Protein AF-A0A8T1T9F9-F1 (afdb_monomer_lite)

Sequence (107 aa):
LSNRHRKSMKPNQKPVDACNPLIPGYSGYVPQRFYRIGTTYGDDSMACMTSFHNATQRSRDTKNELRYIAATTPKLPSICSNEDVLQALYDYNYKHHPYVLGTVFKL

InterPro domains:
  IPR018902 Ciliary microtubule inner protein 2A-C-like domain [PF10629] (22-65)
  IPR043246 Sperm-associated microtubule inner protein 5 [PTHR47301] (20-102)

pLDDT: mean 84.68, std 15.68, range [40.38, 98.5]

Secondary structure (DSSP, 8-state):
-------------PPPPTTSPPPTT-----TTGGG--SS-HHHHHHHHHHHHHHHHHHHHHHHHHHHHHHHHSPPPPPSS-HHHHHHHHHHHHHHH-TT--------

Structure (mmCIF, N/CA/C/O backbone):
data_AF-A0A8T1T9F9-F1
#
_entry.id   AF-A0A8T1T9F9-F1
#
loop_
_atom_site.group_PDB
_atom_site.id
_atom_site.type_symbol
_atom_site.label_atom_id
_atom_site.label_alt_id
_atom_site.label_comp_id
_atom_site.label_asym_id
_atom_site.label_entity_id
_atom_site.label_seq_id
_atom_site.pdbx_PDB_ins_code
_atom_site.Cartn_x
_atom_site.Cartn_y
_atom_site.Cartn_z
_atom_site.occupancy
_atom_site.B_iso_or_equiv
_atom_site.auth_seq_id
_atom_site.auth_comp_id
_atom_site.auth_asym_id
_atom_site.auth_atom_id
_atom_site.pdbx_PDB_model_num
ATOM 1 N N . LEU A 1 1 ? 46.585 -1.991 -37.701 1.00 40.38 1 LEU A N 1
ATOM 2 C CA . LEU A 1 1 ? 45.318 -2.748 -37.564 1.00 40.38 1 LEU A CA 1
ATOM 3 C C . LEU A 1 1 ? 45.413 -3.604 -36.300 1.00 40.38 1 LEU A C 1
ATOM 5 O O . LEU A 1 1 ? 46.097 -4.615 -36.315 1.00 40.38 1 LEU A O 1
ATOM 9 N N . SER A 1 2 ? 44.861 -3.135 -35.175 1.00 49.59 2 SER A N 1
ATOM 10 C CA . SER A 1 2 ? 44.978 -3.814 -33.872 1.00 49.59 2 SER A CA 1
ATOM 11 C C . SER A 1 2 ? 43.787 -4.753 -33.663 1.00 49.59 2 SER A C 1
ATOM 13 O O . SER A 1 2 ? 42.660 -4.303 -33.444 1.00 49.59 2 SER A O 1
ATOM 15 N N . ASN A 1 3 ? 44.033 -6.060 -33.772 1.00 46.75 3 ASN A N 1
ATOM 16 C CA . ASN A 1 3 ? 43.042 -7.099 -33.508 1.00 46.75 3 ASN A CA 1
ATOM 17 C C . ASN A 1 3 ? 42.798 -7.207 -31.999 1.00 46.75 3 ASN A C 1
ATOM 19 O O . ASN A 1 3 ? 43.549 -7.857 -31.273 1.00 46.75 3 ASN A O 1
ATOM 23 N N . ARG A 1 4 ? 41.710 -6.596 -31.516 1.00 60.44 4 ARG A N 1
ATOM 24 C CA . ARG A 1 4 ? 41.191 -6.878 -30.173 1.00 60.44 4 ARG A CA 1
ATOM 25 C C . ARG A 1 4 ? 40.584 -8.277 -30.159 1.00 60.44 4 ARG A C 1
ATOM 27 O O . ARG A 1 4 ? 39.467 -8.489 -30.623 1.00 60.44 4 ARG A O 1
ATOM 34 N N . HIS A 1 5 ? 41.338 -9.217 -29.602 1.00 61.59 5 HIS A N 1
ATOM 35 C CA . HIS A 1 5 ? 40.879 -10.556 -29.262 1.00 61.59 5 HIS A CA 1
ATOM 36 C C . HIS A 1 5 ? 39.672 -10.434 -28.312 1.00 61.59 5 HIS A C 1
ATOM 38 O O . HIS A 1 5 ? 39.817 -10.049 -27.149 1.00 61.59 5 HIS A O 1
ATOM 44 N N . ARG A 1 6 ? 38.456 -10.686 -28.815 1.00 63.94 6 ARG A N 1
ATOM 45 C CA . ARG A 1 6 ?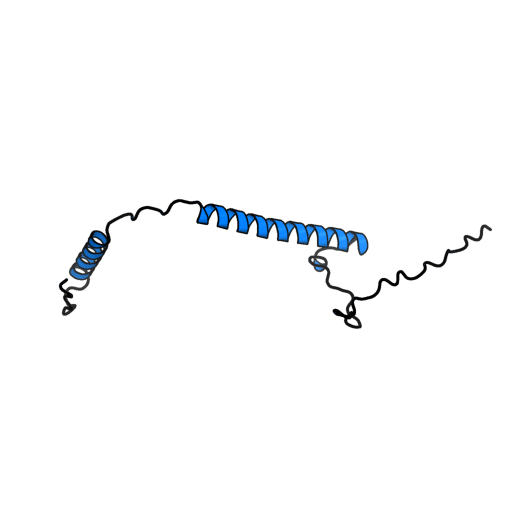 37.249 -10.744 -27.981 1.00 63.94 6 ARG A CA 1
ATOM 46 C C . ARG A 1 6 ? 37.383 -11.958 -27.066 1.00 63.94 6 ARG A C 1
ATOM 48 O O . ARG A 1 6 ? 37.226 -13.088 -27.519 1.00 63.94 6 ARG A O 1
ATOM 55 N N . LYS A 1 7 ? 37.692 -11.733 -25.785 1.00 66.69 7 LYS A N 1
ATOM 56 C CA . LYS A 1 7 ? 37.607 -12.786 -24.765 1.00 66.69 7 LYS A CA 1
ATOM 57 C C . LYS A 1 7 ? 36.184 -13.346 -24.788 1.00 66.69 7 LYS A C 1
ATOM 59 O O . LYS A 1 7 ? 35.227 -12.595 -24.617 1.00 66.69 7 LYS A O 1
ATOM 64 N N . SER A 1 8 ? 36.062 -14.649 -25.022 1.00 68.50 8 SER A N 1
ATOM 65 C CA . SER A 1 8 ? 34.785 -15.355 -24.952 1.00 68.50 8 SER A CA 1
ATOM 66 C C . SER A 1 8 ? 34.253 -15.273 -23.519 1.00 68.50 8 SER A C 1
ATOM 68 O O . SER A 1 8 ? 34.902 -15.750 -22.583 1.00 68.50 8 SER A O 1
ATOM 70 N N . MET A 1 9 ? 33.108 -14.610 -23.332 1.00 67.62 9 MET A N 1
ATOM 71 C CA . MET A 1 9 ? 32.393 -14.618 -22.057 1.00 67.62 9 MET A CA 1
ATOM 72 C C . MET A 1 9 ? 31.884 -16.039 -21.828 1.00 67.62 9 MET A C 1
ATOM 74 O O . MET A 1 9 ? 31.000 -16.511 -22.541 1.00 67.62 9 MET A O 1
ATOM 78 N N . LYS A 1 10 ? 32.463 -16.739 -20.849 1.00 66.50 10 LYS A N 1
ATOM 79 C CA . LYS A 1 10 ? 31.954 -18.048 -20.440 1.00 66.50 10 LYS A CA 1
ATOM 80 C C . LYS A 1 10 ? 30.552 -17.864 -19.847 1.00 66.50 10 LYS A C 1
ATOM 82 O O . LYS A 1 10 ? 30.371 -16.948 -19.040 1.00 66.50 10 LYS A O 1
ATOM 87 N N . PRO A 1 11 ? 29.569 -18.702 -20.219 1.00 64.44 11 PRO A N 1
ATOM 88 C CA . PRO A 1 11 ? 28.245 -18.624 -19.626 1.00 64.44 11 PRO A CA 1
ATOM 89 C C . PRO A 1 11 ? 28.359 -18.869 -18.119 1.00 64.44 11 PRO A C 1
ATOM 91 O O . PRO A 1 11 ? 28.962 -19.848 -17.679 1.00 64.44 11 PRO A O 1
ATOM 94 N N . ASN A 1 12 ? 27.804 -17.956 -17.323 1.00 62.75 12 ASN A N 1
ATOM 95 C CA . ASN A 1 12 ? 27.697 -18.112 -15.877 1.00 62.75 12 ASN A CA 1
ATOM 96 C C . ASN A 1 12 ? 26.583 -19.131 -15.602 1.00 62.75 12 ASN A C 1
ATOM 98 O O . ASN A 1 12 ? 25.422 -18.771 -15.427 1.00 62.75 12 ASN A O 1
ATOM 102 N N . GLN A 1 13 ? 26.924 -20.417 -15.667 1.00 62.00 13 GLN A N 1
ATOM 103 C CA . GLN A 1 13 ? 26.015 -21.506 -15.329 1.00 62.00 13 GLN A CA 1
ATOM 104 C C . GLN A 1 13 ? 25.937 -21.614 -13.805 1.00 62.00 13 GLN A C 1
ATOM 106 O O . GLN A 1 13 ? 26.582 -22.463 -13.193 1.00 62.00 13 GLN A O 1
ATOM 111 N N . LYS A 1 14 ? 25.172 -20.721 -13.169 1.00 65.25 14 LYS A N 1
ATOM 112 C CA . LYS A 1 14 ? 24.693 -21.012 -11.815 1.00 65.25 14 LYS A CA 1
ATOM 113 C C . LYS A 1 14 ? 23.690 -22.162 -11.934 1.00 65.25 14 LYS A C 1
ATOM 115 O O . LYS A 1 14 ? 22.831 -22.084 -12.816 1.00 65.25 14 LYS A O 1
ATOM 120 N N . PRO A 1 15 ? 23.786 -23.213 -11.104 1.00 65.00 15 PRO A N 1
ATOM 121 C CA . PRO A 1 15 ? 22.791 -24.274 -11.100 1.00 65.00 15 PRO A CA 1
ATOM 122 C C . PRO A 1 15 ? 21.414 -23.654 -10.871 1.00 65.00 15 PRO A C 1
ATOM 124 O O . PRO A 1 15 ? 21.227 -22.891 -9.921 1.00 65.00 15 PRO A O 1
ATOM 127 N N . VAL A 1 16 ? 20.476 -23.933 -11.773 1.00 67.31 16 VAL A N 1
ATOM 128 C CA . VAL A 1 16 ? 19.067 -23.626 -11.532 1.00 67.31 16 VAL A CA 1
ATOM 129 C C . VAL A 1 16 ? 18.604 -24.536 -10.399 1.00 67.31 16 VAL A C 1
ATOM 131 O O . VAL A 1 16 ? 18.957 -25.716 -10.377 1.00 67.31 16 VAL A O 1
ATOM 134 N N . ASP A 1 17 ? 17.888 -23.980 -9.429 1.00 73.88 17 ASP A N 1
ATOM 135 C CA . ASP A 1 17 ? 17.367 -24.749 -8.302 1.00 73.88 17 ASP A CA 1
ATOM 136 C C . ASP A 1 17 ? 16.478 -25.887 -8.831 1.00 73.88 17 ASP A C 1
ATOM 138 O O . ASP A 1 17 ? 15.489 -25.638 -9.525 1.00 73.88 17 ASP A O 1
ATOM 142 N N . ALA A 1 18 ? 16.842 -27.139 -8.538 1.00 73.75 18 ALA A N 1
ATOM 143 C CA . ALA A 1 18 ? 16.085 -28.314 -8.968 1.00 73.75 18 ALA A CA 1
ATOM 144 C C . ALA A 1 18 ? 14.664 -28.327 -8.381 1.00 73.75 18 ALA A C 1
ATOM 146 O O . ALA A 1 18 ? 13.752 -28.886 -8.989 1.00 73.75 18 ALA A O 1
ATOM 147 N N . CYS A 1 19 ? 14.466 -27.680 -7.229 1.00 78.31 19 CYS A N 1
ATOM 148 C CA . CYS A 1 19 ? 13.171 -27.556 -6.572 1.00 78.31 19 CYS A CA 1
ATOM 149 C C . CYS A 1 19 ? 12.287 -26.471 -7.201 1.00 78.31 19 CYS A C 1
ATOM 151 O O . CYS A 1 19 ? 11.092 -26.431 -6.916 1.00 78.31 19 CYS A O 1
ATOM 153 N N . ASN A 1 20 ? 12.841 -25.600 -8.053 1.00 76.31 20 ASN A N 1
ATOM 154 C CA . ASN A 1 20 ? 12.086 -24.536 -8.706 1.00 76.31 20 ASN A CA 1
ATOM 155 C C . ASN A 1 20 ? 12.557 -24.338 -10.162 1.00 76.31 20 ASN A C 1
ATOM 157 O O . ASN A 1 20 ? 13.255 -23.362 -10.467 1.00 76.31 20 ASN A O 1
ATOM 161 N N . PRO A 1 21 ? 12.206 -25.274 -11.068 1.00 80.88 21 PRO A N 1
ATOM 162 C CA . PRO A 1 21 ? 12.657 -25.236 -12.452 1.00 80.88 21 PRO A CA 1
ATOM 163 C C . PRO A 1 21 ? 12.164 -23.971 -13.160 1.00 80.88 21 PRO A C 1
ATOM 165 O O . PRO A 1 21 ? 11.028 -23.528 -12.982 1.00 80.88 21 PRO A O 1
ATOM 168 N N . LEU A 1 22 ? 13.024 -23.392 -14.000 1.00 83.69 22 LEU A N 1
ATOM 169 C CA . LEU A 1 22 ? 12.646 -22.248 -14.824 1.00 83.69 22 LEU A CA 1
ATOM 170 C C . LEU A 1 22 ? 11.573 -22.664 -15.832 1.00 83.69 22 LEU A C 1
ATOM 172 O O . LEU A 1 22 ? 11.733 -23.646 -16.556 1.00 83.69 22 LEU A O 1
ATOM 176 N N . ILE A 1 23 ? 10.500 -21.881 -15.904 1.00 88.56 23 ILE A N 1
ATOM 177 C CA . ILE A 1 23 ? 9.433 -22.078 -16.885 1.00 88.56 23 ILE A CA 1
ATOM 178 C C . ILE A 1 23 ? 9.998 -21.754 -18.281 1.00 88.56 23 ILE A C 1
ATOM 180 O O . ILE A 1 23 ? 10.458 -20.625 -18.493 1.00 88.56 23 ILE A O 1
ATOM 184 N N . PRO A 1 24 ? 9.978 -22.693 -19.248 1.00 89.44 24 PRO A N 1
ATOM 185 C CA . PRO A 1 24 ? 10.464 -22.430 -20.599 1.00 89.44 24 PRO A CA 1
ATOM 186 C C . PRO A 1 24 ? 9.752 -21.231 -21.235 1.00 89.44 24 PRO A C 1
ATOM 188 O O . PRO A 1 24 ? 8.531 -21.119 -21.181 1.00 89.44 24 PRO A O 1
ATOM 191 N N . GLY A 1 25 ? 10.521 -20.314 -21.825 1.00 86.44 25 GLY A N 1
ATOM 192 C CA . GLY A 1 25 ? 9.989 -19.095 -22.448 1.00 86.44 25 GLY A CA 1
ATOM 193 C C . GLY A 1 25 ? 9.611 -17.974 -21.472 1.00 86.44 25 GLY A C 1
ATOM 194 O O . GLY A 1 25 ? 9.356 -16.854 -21.912 1.00 86.44 25 GLY A O 1
ATOM 195 N N . TYR A 1 26 ? 9.633 -18.209 -20.157 1.00 89.06 26 TYR A N 1
ATOM 196 C CA . TYR A 1 26 ? 9.407 -17.152 -19.177 1.00 89.06 26 TYR A CA 1
ATOM 197 C C . TYR A 1 26 ? 10.687 -16.342 -18.948 1.00 89.06 26 TYR A C 1
ATOM 199 O O . TYR A 1 26 ? 11.673 -16.840 -18.410 1.00 89.06 26 TYR A O 1
ATOM 207 N N . SER A 1 27 ? 10.672 -15.066 -19.331 1.00 84.69 27 SER A N 1
ATOM 208 C CA . SER A 1 27 ? 11.813 -14.153 -19.136 1.00 84.69 27 SER A CA 1
ATOM 209 C C . SER A 1 27 ? 11.822 -13.445 -17.775 1.00 84.69 27 SER A C 1
ATOM 211 O O . SER A 1 27 ? 12.696 -12.619 -17.521 1.00 84.69 27 SER A O 1
ATOM 213 N N . GLY A 1 28 ? 10.869 -13.764 -16.895 1.00 87.12 28 GLY A N 1
ATOM 214 C CA . GLY A 1 28 ? 10.698 -13.090 -15.611 1.00 87.12 28 GLY A CA 1
ATOM 215 C C . GLY A 1 28 ? 9.732 -11.905 -15.671 1.00 87.12 28 GLY A C 1
ATOM 216 O O . GLY A 1 28 ? 9.512 -11.289 -16.713 1.00 87.12 28 GLY A O 1
ATOM 217 N N . TYR A 1 29 ? 9.159 -11.581 -14.514 1.00 92.31 29 TYR A N 1
ATOM 218 C CA . TYR A 1 29 ? 8.318 -10.409 -14.301 1.00 92.31 29 TYR A CA 1
ATOM 219 C C . TYR A 1 29 ? 9.103 -9.365 -13.509 1.00 92.31 29 TYR A C 1
ATOM 221 O O . TYR A 1 29 ? 9.668 -9.672 -12.459 1.00 92.31 29 TYR A O 1
ATOM 229 N N . VAL A 1 30 ? 9.115 -8.124 -13.998 1.00 94.50 30 VAL A N 1
ATOM 230 C CA . VAL A 1 30 ? 9.697 -6.984 -13.285 1.00 94.50 30 VAL A CA 1
ATOM 231 C C . VAL A 1 30 ? 8.553 -6.060 -12.860 1.00 94.50 30 VAL A C 1
ATOM 233 O O . VAL A 1 30 ? 7.930 -5.437 -13.728 1.00 94.50 30 VAL A O 1
ATOM 236 N N . 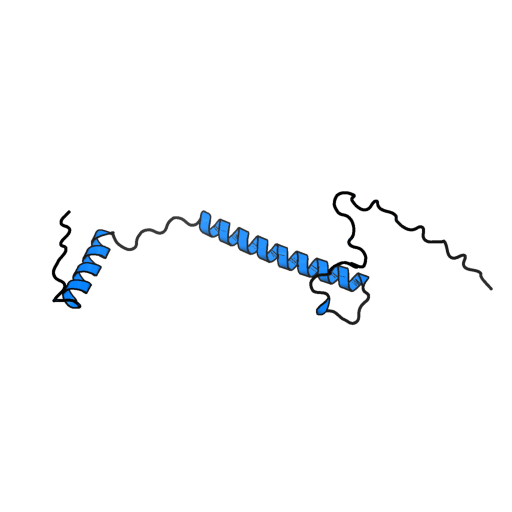PRO A 1 31 ? 8.263 -5.945 -11.551 1.00 94.75 31 PRO A N 1
ATOM 237 C CA . PRO A 1 31 ? 7.242 -5.032 -11.046 1.00 94.75 31 PRO A CA 1
ATOM 238 C C . PRO A 1 3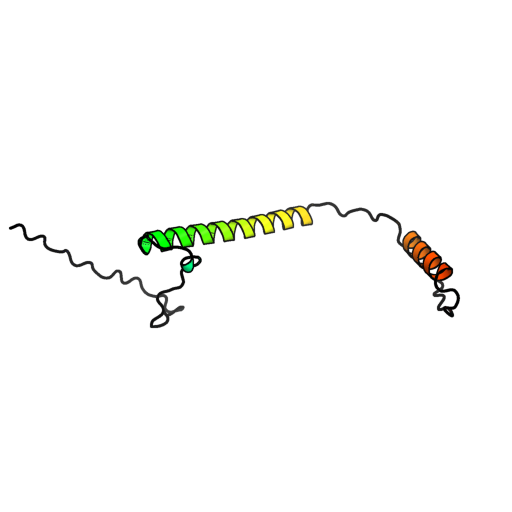1 ? 7.502 -3.603 -11.522 1.00 94.75 31 PRO A C 1
ATOM 240 O O . PRO A 1 31 ? 8.650 -3.206 -11.634 1.00 94.75 31 PRO A O 1
ATOM 243 N N . GLN A 1 32 ? 6.459 -2.815 -11.780 1.00 94.00 32 GLN A N 1
ATOM 244 C CA . GLN A 1 32 ? 6.554 -1.399 -12.190 1.00 94.00 32 GLN A CA 1
ATOM 245 C C . GLN A 1 32 ? 7.212 -1.117 -13.556 1.00 94.00 32 GLN A C 1
ATOM 247 O O . GLN A 1 32 ? 7.160 0.022 -14.021 1.00 94.00 32 GLN A O 1
ATOM 252 N N . ARG A 1 33 ? 7.763 -2.123 -14.250 1.00 94.00 33 ARG A N 1
ATOM 253 C CA . ARG A 1 33 ? 8.482 -1.915 -15.517 1.00 94.00 33 ARG A CA 1
ATOM 254 C C . ARG A 1 33 ? 7.619 -1.339 -16.639 1.00 94.00 33 ARG A C 1
ATOM 256 O O . ARG A 1 33 ? 8.127 -0.577 -17.448 1.00 94.00 33 ARG A O 1
ATOM 263 N N . PHE A 1 34 ? 6.320 -1.631 -16.653 1.00 92.88 34 PHE A N 1
ATOM 264 C CA . PHE A 1 34 ? 5.379 -1.080 -17.640 1.00 92.88 34 PHE A CA 1
ATOM 265 C C . PHE A 1 34 ? 5.243 0.451 -17.583 1.00 92.88 34 PHE A C 1
ATOM 267 O O . PHE A 1 34 ? 4.748 1.045 -18.533 1.00 92.88 34 PHE A O 1
ATOM 274 N N . TYR A 1 35 ? 5.698 1.089 -16.500 1.00 92.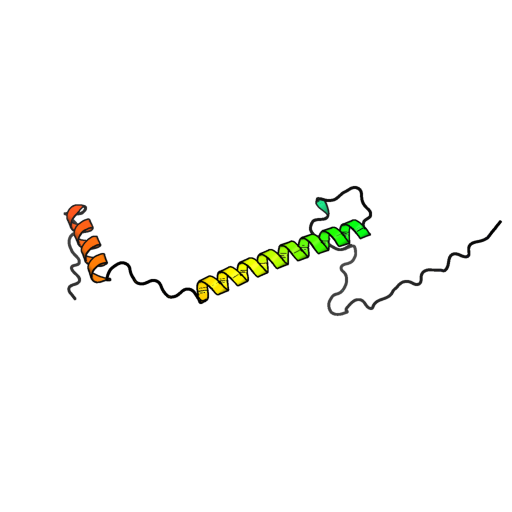94 35 TYR A N 1
ATOM 275 C CA . TYR A 1 35 ? 5.648 2.541 -16.320 1.00 92.94 35 TYR A CA 1
ATOM 276 C C . TYR A 1 35 ? 6.971 3.245 -16.661 1.00 92.94 35 TYR A C 1
ATOM 278 O O . TYR A 1 35 ? 7.082 4.453 -16.460 1.00 92.94 35 TYR A O 1
ATOM 286 N N . ARG A 1 36 ? 7.994 2.517 -17.136 1.00 90.75 36 ARG A N 1
ATOM 287 C CA . ARG A 1 36 ? 9.318 3.074 -17.455 1.00 90.75 36 ARG A CA 1
ATOM 288 C C . ARG A 1 36 ? 9.705 2.767 -18.898 1.00 90.75 36 ARG A C 1
ATOM 290 O O . ARG A 1 36 ? 9.582 1.632 -19.348 1.00 90.75 36 ARG A O 1
ATOM 297 N N . ILE A 1 37 ? 10.183 3.790 -19.604 1.00 92.19 37 ILE A N 1
ATOM 298 C CA . ILE A 1 37 ? 10.714 3.709 -20.969 1.00 92.19 37 ILE A CA 1
ATOM 299 C C . ILE A 1 37 ? 11.901 4.671 -21.115 1.00 92.19 37 ILE A C 1
ATOM 301 O O . ILE A 1 37 ? 11.990 5.656 -20.384 1.00 92.19 37 ILE A O 1
ATOM 305 N N . GLY A 1 38 ? 12.783 4.413 -22.083 1.00 93.88 38 GLY A N 1
ATOM 306 C CA . GLY A 1 38 ? 13.872 5.332 -22.450 1.00 93.88 38 GLY A CA 1
ATOM 307 C C . GLY A 1 38 ? 15.236 5.043 -21.815 1.00 93.88 38 GLY A C 1
ATOM 308 O O . GLY A 1 38 ? 16.184 5.778 -22.075 1.00 93.88 38 GLY A O 1
ATOM 309 N N . THR A 1 39 ? 15.367 3.968 -21.037 1.00 93.75 39 THR A N 1
ATOM 310 C CA . THR A 1 39 ? 16.623 3.536 -20.399 1.00 93.75 39 THR A CA 1
ATOM 311 C C . THR A 1 39 ? 16.940 2.070 -20.697 1.00 93.75 39 THR A C 1
ATOM 313 O O . THR A 1 39 ? 16.152 1.353 -21.318 1.00 93.75 39 THR A O 1
ATOM 316 N N . THR A 1 40 ? 18.144 1.619 -20.330 1.00 95.31 40 THR A N 1
ATOM 317 C CA . THR A 1 40 ? 18.538 0.224 -20.558 1.00 95.31 40 THR A CA 1
ATOM 318 C C . THR A 1 40 ? 17.723 -0.722 -19.674 1.00 95.31 40 THR A C 1
ATOM 320 O O . THR A 1 40 ? 17.294 -0.359 -18.579 1.00 95.31 40 THR A O 1
ATOM 323 N N . TYR A 1 41 ? 17.548 -1.973 -20.117 1.00 92.25 41 TYR A N 1
ATOM 324 C CA . TYR A 1 41 ? 16.834 -2.988 -19.332 1.00 92.25 41 TYR A CA 1
ATOM 325 C C . TYR A 1 41 ? 17.429 -3.171 -17.927 1.00 92.25 41 TYR A C 1
ATOM 327 O O . TYR A 1 41 ? 16.685 -3.333 -16.961 1.00 92.25 41 TYR A O 1
ATOM 335 N N . GLY A 1 42 ? 18.762 -3.150 -17.814 1.00 92.88 42 GLY A N 1
ATOM 336 C CA . GLY A 1 42 ? 19.459 -3.322 -16.540 1.00 92.88 42 GLY A CA 1
ATOM 337 C C . GLY A 1 42 ? 19.110 -2.206 -15.561 1.00 92.88 42 GLY A C 1
ATOM 338 O O . GLY A 1 42 ? 18.602 -2.491 -14.476 1.00 92.88 42 GLY A O 1
ATOM 339 N N . ASP A 1 43 ? 19.275 -0.954 -15.985 1.00 95.38 43 ASP A N 1
ATOM 340 C CA . ASP A 1 43 ? 18.951 0.216 -15.161 1.00 95.38 43 ASP A CA 1
ATOM 341 C C . ASP A 1 43 ? 17.462 0.250 -14.793 1.00 95.38 43 ASP A C 1
ATOM 343 O O . ASP A 1 43 ? 17.100 0.518 -13.644 1.00 95.38 43 ASP A O 1
ATOM 347 N N . ASP A 1 44 ? 16.591 -0.096 -15.749 1.00 95.25 44 ASP A N 1
ATOM 348 C CA . ASP A 1 44 ? 15.151 -0.193 -15.528 1.00 95.25 44 ASP A CA 1
ATOM 349 C C . ASP A 1 44 ? 14.784 -1.220 -14.479 1.00 95.25 44 ASP A C 1
ATOM 351 O O . ASP A 1 44 ? 14.056 -0.909 -13.536 1.00 95.25 44 ASP A O 1
ATOM 355 N N . SER A 1 45 ? 15.291 -2.439 -14.634 1.00 94.38 45 SER A N 1
ATOM 356 C CA . SER A 1 45 ? 14.990 -3.538 -13.728 1.00 94.38 45 SER A CA 1
ATOM 357 C C . SER A 1 45 ? 15.428 -3.234 -12.296 1.00 94.38 45 SER A C 1
ATOM 359 O O . SER A 1 45 ? 14.654 -3.456 -11.362 1.00 94.38 45 SER A O 1
ATOM 361 N N . MET A 1 46 ? 16.608 -2.632 -12.124 1.00 95.31 46 MET A N 1
ATOM 362 C CA . MET A 1 46 ? 17.144 -2.248 -10.820 1.00 95.31 46 MET A CA 1
ATOM 363 C C . MET A 1 46 ? 16.314 -1.148 -10.155 1.00 95.31 46 MET A C 1
ATOM 365 O O . MET A 1 46 ? 15.926 -1.286 -8.990 1.00 95.31 46 MET A O 1
ATOM 369 N N . ALA A 1 47 ? 15.992 -0.077 -10.883 1.00 95.56 47 ALA A N 1
ATOM 370 C CA . ALA A 1 47 ? 15.186 1.023 -10.356 1.00 95.56 47 ALA A CA 1
ATOM 371 C C . ALA A 1 47 ? 13.760 0.570 -9.998 1.00 95.56 47 ALA A C 1
ATOM 373 O O . ALA A 1 47 ? 13.241 0.923 -8.935 1.00 95.56 47 ALA A O 1
ATOM 374 N N . CYS A 1 48 ? 13.154 -0.252 -10.857 1.00 96.62 48 CYS A N 1
ATOM 375 C CA . CYS A 1 48 ? 11.840 -0.852 -10.645 1.00 96.62 48 CYS A CA 1
ATOM 376 C C . CYS A 1 48 ? 11.805 -1.721 -9.388 1.00 96.62 48 CYS A C 1
ATOM 378 O O . CYS A 1 48 ? 10.949 -1.538 -8.522 1.00 96.62 48 CYS A O 1
ATOM 380 N N . MET A 1 49 ? 12.762 -2.644 -9.260 1.00 96.44 49 MET A N 1
ATOM 381 C CA . MET A 1 49 ? 12.821 -3.548 -8.117 1.00 96.44 49 MET A CA 1
ATOM 382 C C . MET A 1 49 ? 13.060 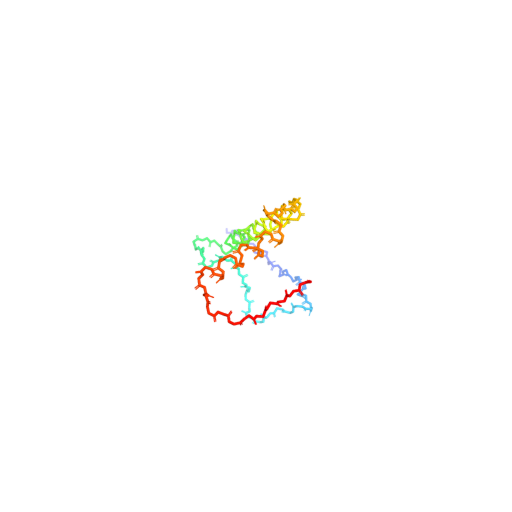-2.785 -6.812 1.00 96.44 49 MET A C 1
ATOM 384 O O . MET A 1 49 ? 12.397 -3.052 -5.814 1.00 96.44 49 MET A O 1
ATOM 388 N N . THR A 1 50 ? 13.945 -1.786 -6.833 1.00 96.50 50 THR A N 1
ATOM 389 C CA . THR A 1 50 ? 14.230 -0.936 -5.667 1.00 96.50 50 THR A CA 1
ATOM 390 C C . THR A 1 50 ? 12.988 -0.160 -5.233 1.00 96.50 50 THR A C 1
ATOM 392 O O . THR A 1 50 ? 12.624 -0.162 -4.058 1.00 96.50 50 THR A O 1
ATOM 395 N N . SER A 1 51 ? 12.292 0.466 -6.182 1.00 95.88 51 SER A N 1
ATOM 396 C CA . SER A 1 51 ? 11.077 1.243 -5.918 1.00 95.88 51 SER A CA 1
ATOM 397 C C . SER A 1 51 ? 9.946 0.365 -5.385 1.00 95.88 51 SER A C 1
ATOM 399 O O . SER A 1 51 ? 9.298 0.719 -4.399 1.00 95.88 51 SER A O 1
ATOM 401 N N . PHE A 1 52 ? 9.744 -0.810 -5.985 1.00 97.25 52 PHE A N 1
ATOM 402 C CA . PHE A 1 52 ? 8.770 -1.793 -5.522 1.00 97.25 52 PHE A CA 1
ATOM 403 C C . PHE A 1 52 ? 9.092 -2.306 -4.116 1.00 97.25 52 PHE A C 1
ATOM 405 O O . PHE A 1 52 ? 8.205 -2.345 -3.260 1.00 97.25 52 PHE A O 1
ATOM 412 N N . HIS A 1 53 ? 10.354 -2.658 -3.859 1.00 97.19 53 HIS A N 1
ATOM 413 C CA . HIS A 1 53 ? 10.801 -3.107 -2.547 1.00 97.19 53 HIS A CA 1
ATOM 414 C C . HIS A 1 53 ? 10.547 -2.027 -1.493 1.00 97.19 53 HIS A C 1
ATOM 416 O O . HIS A 1 53 ? 9.904 -2.298 -0.485 1.00 97.19 53 HIS A O 1
ATOM 422 N N . ASN A 1 54 ? 10.951 -0.785 -1.758 1.00 97.56 54 ASN A N 1
ATOM 423 C CA . ASN A 1 54 ? 10.761 0.330 -0.832 1.00 97.56 54 ASN A CA 1
ATOM 424 C C . ASN A 1 54 ? 9.281 0.615 -0.553 1.00 97.56 54 ASN A C 1
ATOM 426 O O . ASN A 1 54 ? 8.906 0.815 0.599 1.00 97.56 54 ASN A O 1
ATOM 430 N N . ALA A 1 55 ? 8.430 0.611 -1.583 1.00 96.25 55 ALA A N 1
ATOM 431 C CA . ALA A 1 55 ? 6.989 0.781 -1.408 1.00 96.25 55 ALA A CA 1
ATOM 432 C C . ALA A 1 55 ? 6.396 -0.344 -0.547 1.00 96.25 55 ALA A C 1
ATOM 434 O O . ALA A 1 55 ? 5.649 -0.080 0.392 1.00 96.25 55 ALA A O 1
ATOM 435 N N . THR A 1 56 ? 6.797 -1.587 -0.821 1.00 97.38 56 THR A N 1
ATOM 436 C CA . THR A 1 56 ? 6.354 -2.761 -0.064 1.00 97.38 56 THR A CA 1
ATOM 437 C C . THR A 1 56 ? 6.799 -2.687 1.395 1.00 97.38 56 THR A C 1
ATOM 439 O O . THR A 1 56 ? 5.982 -2.939 2.278 1.00 97.38 56 THR A O 1
ATOM 442 N N . GLN A 1 57 ? 8.056 -2.318 1.669 1.00 98.12 57 GLN A N 1
ATOM 443 C CA . GLN A 1 57 ? 8.559 -2.169 3.039 1.00 98.12 57 GLN A CA 1
ATOM 444 C C . GLN A 1 57 ? 7.797 -1.083 3.795 1.00 98.12 57 GLN A C 1
ATOM 446 O O . GLN A 1 57 ? 7.254 -1.367 4.854 1.00 98.12 57 GLN A O 1
ATOM 451 N N . ARG A 1 58 ? 7.607 0.103 3.200 1.00 98.00 58 ARG A N 1
ATOM 452 C CA . ARG A 1 58 ? 6.815 1.177 3.825 1.00 98.00 58 ARG A CA 1
ATOM 453 C C . ARG A 1 58 ? 5.418 0.709 4.212 1.00 98.00 58 ARG A C 1
ATOM 455 O O . ARG A 1 58 ? 4.989 0.944 5.333 1.00 98.00 58 ARG A O 1
ATOM 462 N N . SER A 1 59 ? 4.714 0.012 3.316 1.00 97.62 59 SER A N 1
ATOM 463 C CA . SER A 1 59 ? 3.383 -0.520 3.627 1.00 97.62 59 SER A CA 1
ATOM 464 C C . SER A 1 59 ? 3.404 -1.527 4.782 1.00 97.62 59 SER A C 1
ATOM 466 O O . SER A 1 59 ? 2.464 -1.562 5.579 1.00 97.62 59 SER A O 1
ATOM 468 N N . ARG A 1 60 ? 4.462 -2.342 4.894 1.00 98.25 60 ARG A N 1
ATOM 469 C CA . ARG A 1 60 ? 4.647 -3.270 6.022 1.00 98.25 60 ARG A CA 1
ATOM 470 C C . ARG A 1 60 ? 4.906 -2.508 7.316 1.00 98.25 60 ARG A C 1
ATOM 472 O O . ARG A 1 60 ? 4.243 -2.796 8.307 1.00 98.25 60 ARG A O 1
ATOM 479 N N . ASP A 1 61 ? 5.787 -1.518 7.285 1.00 98.38 61 ASP A N 1
ATOM 480 C CA . ASP A 1 61 ? 6.154 -0.711 8.448 1.00 98.38 61 ASP A CA 1
ATOM 481 C C . ASP A 1 61 ? 4.954 0.078 8.969 1.00 98.38 61 ASP A C 1
ATOM 483 O O . ASP A 1 61 ? 4.625 -0.016 10.147 1.00 98.38 61 ASP A O 1
ATOM 487 N N . THR A 1 62 ? 4.208 0.752 8.085 1.00 98.19 62 THR A N 1
ATOM 488 C CA . THR A 1 62 ? 2.963 1.447 8.450 1.00 98.19 62 THR A CA 1
ATOM 489 C C . THR A 1 62 ? 1.962 0.495 9.100 1.00 98.19 62 THR A C 1
ATOM 491 O O . THR A 1 62 ? 1.358 0.821 10.118 1.00 98.19 62 THR A O 1
ATOM 494 N N . LYS A 1 63 ? 1.788 -0.711 8.548 1.00 98.44 63 LYS A N 1
ATOM 495 C CA . LYS A 1 63 ? 0.890 -1.711 9.135 1.00 98.44 63 LYS A CA 1
ATOM 496 C C . LYS A 1 63 ? 1.363 -2.170 10.516 1.00 98.44 63 LYS A C 1
ATOM 498 O O . LYS A 1 63 ? 0.527 -2.395 11.391 1.00 98.44 63 LYS A O 1
ATOM 503 N N . ASN A 1 64 ? 2.666 -2.350 10.698 1.00 98.44 64 ASN A N 1
ATOM 504 C CA . ASN A 1 64 ? 3.243 -2.771 11.970 1.00 98.44 64 ASN A CA 1
ATOM 505 C C . ASN A 1 64 ? 3.094 -1.682 13.034 1.00 98.44 64 ASN A C 1
ATOM 507 O O . ASN A 1 64 ? 2.671 -1.992 14.143 1.00 98.44 64 ASN A O 1
ATOM 511 N N . GLU A 1 65 ? 3.338 -0.425 12.670 1.00 98.50 65 GLU A N 1
ATOM 512 C CA . GLU A 1 65 ? 3.168 0.727 13.556 1.00 98.50 65 GLU A CA 1
ATOM 513 C C . GLU A 1 65 ? 1.721 0.849 14.040 1.00 98.50 65 GLU A C 1
ATOM 515 O O . GLU A 1 65 ? 1.453 0.896 15.237 1.00 98.50 65 GLU A O 1
ATOM 520 N N . LEU A 1 66 ? 0.754 0.782 13.119 1.00 98.06 66 LEU A N 1
ATOM 521 C CA . LEU A 1 66 ? -0.666 0.830 13.477 1.00 98.06 66 LEU A CA 1
ATOM 522 C C . LEU A 1 66 ? -1.071 -0.322 14.402 1.00 98.06 66 LEU A C 1
ATOM 524 O O . LEU A 1 66 ? -1.842 -0.125 15.339 1.00 98.06 66 LEU A O 1
ATOM 528 N N . ARG A 1 67 ? -0.549 -1.530 14.156 1.00 98.31 67 ARG A N 1
ATOM 529 C CA . ARG A 1 67 ? -0.786 -2.688 15.029 1.00 98.31 67 ARG A CA 1
ATOM 530 C C . ARG A 1 67 ? -0.212 -2.471 16.420 1.00 98.31 67 ARG A C 1
ATOM 532 O O . ARG A 1 67 ? -0.876 -2.808 17.394 1.00 98.31 67 ARG A O 1
ATOM 539 N N . TYR A 1 68 ? 0.997 -1.926 16.503 1.00 98.31 68 TYR A N 1
ATOM 540 C CA . TYR A 1 68 ? 1.643 -1.616 17.768 1.00 98.31 68 TYR A CA 1
ATOM 541 C C . TYR A 1 68 ? 0.841 -0.577 18.558 1.00 98.31 68 TYR A C 1
ATOM 543 O O . TYR A 1 68 ? 0.506 -0.820 19.716 1.00 98.31 68 TYR A O 1
ATOM 551 N N . ILE A 1 69 ? 0.441 0.526 17.922 1.00 98.25 69 ILE A N 1
ATOM 552 C CA . ILE A 1 69 ? -0.390 1.562 18.548 1.00 98.25 69 ILE A CA 1
ATOM 553 C C . ILE A 1 69 ? -1.714 0.967 19.034 1.00 98.25 69 ILE A C 1
ATOM 555 O O . ILE A 1 69 ? -2.079 1.139 20.195 1.00 98.25 69 ILE A O 1
ATOM 559 N N . ALA A 1 70 ? -2.424 0.220 18.187 1.00 97.00 70 ALA A N 1
ATOM 560 C CA . ALA A 1 70 ? -3.704 -0.381 18.558 1.00 97.00 70 ALA A CA 1
ATOM 561 C C . ALA A 1 70 ? -3.580 -1.374 19.727 1.00 97.00 70 ALA A C 1
ATOM 563 O O . ALA A 1 70 ? -4.474 -1.439 20.565 1.00 97.00 70 ALA A O 1
ATOM 564 N N . ALA A 1 71 ? -2.480 -2.132 19.798 1.00 96.38 71 ALA A N 1
ATOM 565 C CA . ALA A 1 71 ? -2.235 -3.093 20.872 1.00 96.38 71 ALA A CA 1
ATOM 566 C C . ALA A 1 71 ? -1.791 -2.438 22.191 1.00 96.38 71 ALA A C 1
ATOM 568 O O . ALA A 1 71 ? -2.029 -2.999 23.257 1.00 96.38 71 ALA A O 1
ATOM 569 N N . THR A 1 72 ? -1.128 -1.281 22.125 1.00 97.38 72 THR A N 1
ATOM 570 C CA . THR A 1 72 ? -0.605 -0.570 23.304 1.00 97.38 72 THR A CA 1
ATOM 571 C C . THR A 1 72 ? -1.556 0.490 23.844 1.00 97.38 72 THR A C 1
ATOM 573 O O . THR A 1 72 ? -1.443 0.874 25.007 1.00 97.38 72 THR A O 1
ATOM 576 N N . THR A 1 73 ? -2.510 0.952 23.031 1.00 95.62 73 THR A N 1
ATOM 577 C CA . THR A 1 73 ? -3.525 1.915 23.463 1.00 95.62 73 THR A CA 1
ATOM 578 C C . THR A 1 73 ? -4.375 1.291 24.576 1.00 95.62 73 THR A C 1
ATOM 580 O O . THR A 1 73 ? -4.931 0.206 24.380 1.00 95.62 73 THR A O 1
ATOM 583 N N . PRO A 1 74 ? -4.501 1.941 25.750 1.00 94.88 74 PRO A N 1
ATOM 584 C CA . PRO A 1 74 ? -5.306 1.412 26.841 1.00 94.88 74 PRO A CA 1
ATOM 585 C C . PRO A 1 74 ? -6.767 1.283 26.412 1.00 94.88 74 PRO A C 1
ATOM 587 O O . PRO A 1 74 ? -7.282 2.084 25.628 1.00 94.88 74 PRO A O 1
ATOM 590 N N . LYS A 1 75 ? -7.455 0.274 26.954 1.00 91.56 75 LYS A N 1
ATOM 591 C CA . LYS A 1 75 ? -8.876 0.067 26.682 1.00 91.56 75 LYS A CA 1
ATOM 592 C C . LYS A 1 75 ? -9.653 1.313 27.103 1.00 91.56 75 LYS A C 1
ATOM 594 O O . LYS A 1 75 ? -9.592 1.723 28.260 1.00 91.56 75 LYS A O 1
ATOM 599 N N . LEU A 1 76 ? -10.388 1.887 26.155 1.00 91.00 76 LEU A N 1
ATOM 600 C CA . LEU A 1 76 ? -11.226 3.047 26.424 1.00 91.00 76 LEU A CA 1
ATOM 601 C C . LEU A 1 76 ? -12.296 2.684 27.464 1.00 91.00 76 LEU A C 1
ATOM 603 O O . LEU A 1 76 ? -12.887 1.599 27.374 1.00 91.00 76 LEU A O 1
ATOM 607 N N . PRO A 1 77 ? -12.552 3.564 28.446 1.00 91.69 77 PRO A N 1
ATOM 608 C CA . PRO A 1 77 ? -13.662 3.368 29.362 1.00 91.69 77 PRO A CA 1
ATOM 609 C C . PRO A 1 77 ? -14.984 3.429 28.590 1.00 91.69 77 PRO A C 1
ATOM 611 O O . PRO A 1 77 ? -15.111 4.146 27.593 1.00 91.69 77 PRO A O 1
ATOM 614 N N . SER A 1 78 ? -15.979 2.673 29.051 1.00 92.00 78 SER A N 1
ATOM 615 C CA . SER A 1 78 ? -17.341 2.795 28.533 1.00 92.00 78 SER A CA 1
ATOM 616 C C . SER A 1 78 ? -17.881 4.188 28.845 1.00 92.00 78 SER A C 1
ATOM 618 O O . SER A 1 78 ? -17.731 4.673 29.965 1.00 92.00 78 SER A O 1
ATOM 620 N N . ILE A 1 79 ? -18.531 4.819 27.867 1.00 92.19 79 ILE A N 1
ATOM 621 C CA . ILE A 1 79 ? -19.097 6.168 28.021 1.00 92.19 79 ILE A CA 1
ATOM 622 C C . ILE A 1 79 ? -20.222 6.182 29.073 1.00 92.19 79 ILE A C 1
ATOM 624 O O . ILE A 1 79 ? -20.384 7.163 29.789 1.00 92.19 79 ILE A O 1
ATOM 628 N N . CYS A 1 80 ? -20.982 5.093 29.178 1.00 92.00 80 CYS A N 1
ATOM 629 C CA . CYS A 1 80 ? -22.071 4.910 30.137 1.00 92.00 80 CYS A CA 1
ATOM 630 C C . CYS A 1 80 ? -22.192 3.430 30.530 1.00 92.00 80 CYS A C 1
ATOM 632 O O . CYS A 1 80 ? -21.575 2.566 29.894 1.00 92.00 80 CYS A O 1
ATOM 634 N N . SER A 1 81 ? -22.925 3.143 31.609 1.00 94.88 81 SER A N 1
ATOM 635 C CA . SER A 1 81 ? -23.146 1.768 32.060 1.00 94.88 81 SER A CA 1
ATOM 636 C C . SER A 1 81 ? -24.114 1.036 31.126 1.00 94.88 81 SER A C 1
ATOM 638 O O . SER A 1 81 ? -24.896 1.658 30.407 1.00 94.88 81 SER A O 1
ATOM 640 N N . ASN A 1 82 ? -24.083 -0.300 31.137 1.00 94.50 82 ASN A N 1
ATOM 641 C CA . ASN A 1 82 ? -25.030 -1.090 30.342 1.00 94.50 82 ASN A CA 1
ATOM 642 C C . ASN A 1 82 ? -26.488 -0.767 30.707 1.00 94.50 82 ASN A C 1
ATOM 644 O O . ASN A 1 82 ? -27.338 -0.746 29.822 1.00 94.50 82 ASN A O 1
ATOM 648 N N . GLU A 1 83 ? -26.756 -0.471 31.980 1.00 95.06 83 GLU A N 1
ATOM 649 C CA . GLU A 1 83 ? -28.095 -0.115 32.454 1.00 95.06 83 GLU A CA 1
ATOM 650 C C . GLU A 1 83 ? -28.570 1.212 31.861 1.00 95.06 83 GLU A C 1
ATOM 652 O O . GLU A 1 83 ? -29.701 1.300 31.392 1.00 95.06 83 GLU A O 1
ATOM 657 N N . ASP A 1 84 ? -27.691 2.216 31.775 1.00 95.38 84 ASP A N 1
ATOM 658 C CA . ASP A 1 84 ? -28.031 3.508 31.166 1.00 95.38 84 ASP A CA 1
ATOM 659 C C . ASP A 1 84 ? -28.381 3.351 29.677 1.00 95.38 84 ASP A C 1
ATOM 661 O O . ASP A 1 84 ? -29.313 3.982 29.176 1.00 95.38 84 ASP A O 1
ATOM 665 N N . VAL A 1 85 ? -27.658 2.477 28.962 1.00 95.62 85 VAL A N 1
ATOM 666 C CA . VAL A 1 85 ? -27.936 2.163 27.550 1.00 95.62 85 VAL A CA 1
ATOM 667 C C . VAL A 1 85 ? -29.286 1.467 27.406 1.00 95.62 85 VAL A C 1
ATOM 669 O O . VAL A 1 85 ? -30.075 1.835 26.535 1.00 95.62 85 VAL A O 1
ATOM 672 N N . LEU A 1 86 ? -29.565 0.472 28.252 1.00 94.19 86 LEU A N 1
ATOM 673 C CA . LEU A 1 86 ? -30.843 -0.236 28.244 1.00 94.19 86 LEU A CA 1
ATOM 674 C C . LEU A 1 86 ? -31.995 0.718 28.551 1.00 94.19 86 LEU A C 1
ATOM 676 O O . LEU A 1 86 ? -32.991 0.707 27.832 1.00 94.19 86 LEU A O 1
ATOM 680 N N . GLN A 1 87 ? -31.837 1.587 29.549 1.00 94.62 87 GLN A N 1
ATOM 681 C CA . GLN A 1 87 ? -32.837 2.590 29.892 1.00 94.62 87 GLN A CA 1
ATOM 682 C C . GLN A 1 87 ? -33.103 3.535 28.714 1.00 94.62 87 GLN A C 1
ATOM 684 O O . GLN A 1 87 ? -34.258 3.735 28.348 1.00 94.62 87 GLN A O 1
ATOM 689 N N . ALA A 1 88 ? -32.057 4.034 28.045 1.00 94.31 88 ALA A N 1
ATOM 690 C CA . ALA A 1 88 ? -32.210 4.887 26.865 1.00 94.31 88 ALA A CA 1
ATOM 691 C C . ALA A 1 88 ? -32.944 4.178 25.709 1.00 94.31 88 ALA A C 1
ATOM 693 O O . ALA A 1 88 ? -33.765 4.791 25.021 1.00 94.31 88 ALA A O 1
ATOM 694 N N . LEU A 1 89 ? -32.682 2.882 25.500 1.00 92.00 89 LEU A N 1
ATOM 695 C CA . LEU A 1 89 ? -33.393 2.068 24.508 1.00 92.00 89 LEU A CA 1
ATOM 696 C C . LEU A 1 89 ? -34.864 1.855 24.888 1.00 92.00 89 LEU A C 1
ATOM 698 O O . LEU A 1 89 ? -35.735 1.955 24.020 1.00 92.00 89 LEU A O 1
ATOM 702 N N . TYR A 1 90 ? -35.155 1.592 26.165 1.00 90.12 90 TYR A N 1
ATOM 703 C CA . TYR A 1 90 ? -36.525 1.460 26.660 1.00 90.12 90 TYR A CA 1
ATOM 704 C C . TYR A 1 90 ? -37.309 2.764 26.509 1.00 90.12 90 TYR A C 1
ATOM 706 O O . TYR A 1 90 ? -38.416 2.738 25.970 1.00 90.12 90 TYR A O 1
ATOM 714 N N . ASP A 1 91 ? -36.722 3.895 26.904 1.00 92.19 91 ASP A N 1
ATOM 715 C CA . ASP A 1 91 ? -37.336 5.220 26.788 1.00 92.19 91 ASP A CA 1
ATOM 716 C C . ASP A 1 91 ? -37.648 5.556 25.320 1.00 92.19 91 ASP A C 1
ATOM 718 O O . ASP A 1 91 ? -38.740 6.037 24.999 1.00 92.19 91 ASP A O 1
ATOM 722 N N . TYR A 1 92 ? -36.719 5.247 24.405 1.00 92.12 92 TYR A N 1
ATOM 723 C CA . TYR A 1 92 ? -36.926 5.404 22.965 1.00 92.12 92 TYR A CA 1
ATOM 724 C C . TYR A 1 92 ? -38.076 4.530 22.451 1.00 92.12 92 TYR A C 1
ATOM 726 O O . TYR A 1 92 ? -38.982 5.029 21.777 1.00 92.12 92 TYR A O 1
ATOM 734 N N . ASN A 1 93 ? -38.065 3.237 22.785 1.00 88.25 93 ASN A N 1
ATOM 735 C CA . ASN A 1 93 ? -39.083 2.300 22.325 1.00 88.25 93 ASN A CA 1
ATOM 736 C C . ASN A 1 93 ? -40.475 2.671 22.857 1.00 88.25 93 ASN A C 1
ATOM 738 O O . ASN A 1 93 ? -41.438 2.682 22.097 1.00 88.25 93 ASN A O 1
ATOM 742 N N . TYR A 1 94 ? -40.580 3.058 24.130 1.00 84.75 94 TYR A N 1
ATOM 743 C CA . TYR A 1 94 ? -41.833 3.519 24.730 1.00 84.75 94 TYR A CA 1
ATOM 744 C C . TYR A 1 94 ? -42.386 4.765 24.025 1.00 84.75 94 TYR A C 1
ATOM 746 O O . TYR A 1 94 ? -43.578 4.846 23.732 1.00 84.75 94 TYR A O 1
ATOM 754 N N . LYS A 1 95 ? -41.515 5.729 23.704 1.00 89.06 95 LYS A N 1
ATOM 755 C CA . LYS A 1 95 ? -41.907 6.988 23.062 1.00 89.06 95 LYS A CA 1
ATOM 756 C C . LYS A 1 95 ? -42.330 6.821 21.602 1.00 89.06 95 LYS A C 1
ATOM 758 O O . LYS A 1 95 ? -43.225 7.533 21.148 1.00 89.06 95 LYS A O 1
ATOM 763 N N . HIS A 1 96 ? -41.674 5.930 20.860 1.00 88.06 96 HIS A N 1
ATOM 764 C CA . HIS A 1 96 ? -41.843 5.819 19.408 1.00 88.06 96 HIS A CA 1
ATOM 765 C C . HIS A 1 96 ? -42.636 4.583 18.955 1.00 88.06 96 HIS A C 1
ATOM 767 O O . HIS A 1 96 ? -43.114 4.561 17.820 1.00 88.06 96 HIS A O 1
ATOM 773 N N . HIS A 1 97 ? -42.848 3.593 19.828 1.00 83.56 97 HIS A N 1
ATOM 774 C CA . HIS A 1 97 ? -43.568 2.355 19.515 1.00 83.56 97 HIS A CA 1
ATOM 775 C C . HIS A 1 97 ? -44.598 1.978 20.605 1.00 83.56 97 HIS A C 1
ATOM 777 O O . HIS A 1 97 ? -44.481 0.936 21.253 1.00 83.56 97 HIS A O 1
ATOM 783 N N . PRO A 1 98 ? -45.667 2.780 20.780 1.00 71.69 98 PRO A N 1
ATOM 784 C CA . PRO A 1 98 ? -46.630 2.627 21.878 1.00 71.69 98 PRO A CA 1
ATOM 785 C C . PRO A 1 98 ? -47.484 1.341 21.845 1.00 71.69 98 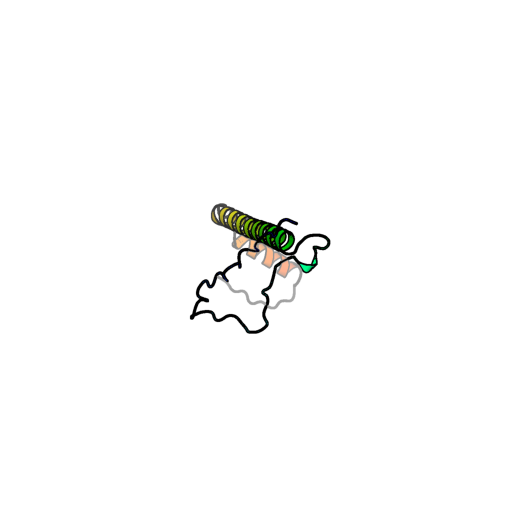PRO A C 1
ATOM 787 O O . PRO A 1 98 ? -48.197 1.069 22.806 1.00 71.69 98 PRO A O 1
ATOM 790 N N . TYR A 1 99 ? -47.431 0.541 20.770 1.00 70.81 99 TYR A N 1
ATOM 791 C CA . TYR A 1 99 ? -48.265 -0.662 20.586 1.00 70.81 99 TYR A CA 1
ATOM 792 C C . TYR A 1 99 ? -47.481 -1.984 20.562 1.00 70.81 99 TYR A C 1
ATOM 794 O O . TYR A 1 99 ? -48.025 -3.013 20.160 1.00 70.81 99 TYR A O 1
ATOM 802 N N . VAL A 1 100 ? -46.210 -1.991 20.975 1.00 65.38 100 VAL A N 1
ATOM 803 C CA . VAL A 1 100 ? -45.439 -3.240 21.077 1.00 65.38 100 VAL A CA 1
ATOM 804 C C . VAL A 1 100 ? -45.933 -4.020 22.299 1.00 65.38 100 VAL A C 1
ATOM 806 O O . VAL A 1 100 ? -45.588 -3.711 23.437 1.00 65.38 100 VAL A O 1
ATOM 809 N N . LEU A 1 101 ? -46.785 -5.022 22.058 1.00 55.25 101 LEU A N 1
ATOM 810 C CA . LEU A 1 101 ? -47.248 -5.975 23.068 1.00 55.25 101 LEU A CA 1
ATOM 811 C C . LEU A 1 101 ? -46.043 -6.750 23.615 1.00 55.25 101 LEU A C 1
ATOM 813 O O . LEU A 1 101 ? -45.306 -7.396 22.873 1.00 55.25 101 LEU A O 1
ATOM 817 N N . GLY A 1 102 ? -45.824 -6.592 24.918 1.00 58.44 102 GLY A N 1
ATOM 818 C CA . GLY A 1 102 ? -44.553 -6.828 25.579 1.00 58.44 102 GLY A CA 1
ATOM 819 C C . GLY A 1 102 ? -43.975 -8.234 25.453 1.00 58.44 102 GLY A C 1
ATOM 820 O O . GLY A 1 102 ? -44.662 -9.248 25.515 1.00 58.44 102 GLY A O 1
ATOM 821 N N . THR A 1 103 ? -42.649 -8.283 25.445 1.00 56.25 103 THR A N 1
ATOM 822 C CA . THR A 1 103 ? -41.934 -9.317 26.189 1.00 56.25 103 THR A CA 1
ATOM 823 C C . THR A 1 103 ? -41.114 -8.594 27.244 1.00 56.25 103 THR A C 1
ATOM 825 O O . THR A 1 103 ? -39.987 -8.169 27.008 1.00 56.25 103 THR A O 1
ATOM 828 N N . VAL A 1 104 ? -41.741 -8.357 28.396 1.00 53.41 104 VAL A N 1
ATOM 829 C CA . VAL A 1 104 ? -41.051 -7.840 29.577 1.00 53.41 104 VAL A CA 1
ATOM 830 C C . VAL A 1 104 ? -40.217 -8.996 30.125 1.00 53.41 104 VAL A C 1
ATOM 832 O O . VAL A 1 104 ? -40.713 -9.809 30.902 1.00 53.41 104 VAL A O 1
ATOM 835 N N . PHE A 1 105 ? -38.965 -9.109 29.687 1.00 54.16 105 PHE A N 1
ATOM 836 C CA . PHE A 1 105 ? -37.981 -9.929 30.386 1.00 54.16 105 PHE A CA 1
ATOM 837 C C . PHE A 1 105 ? -37.639 -9.205 31.693 1.00 54.16 105 PHE A C 1
ATOM 839 O O . PHE A 1 105 ? -36.803 -8.306 31.719 1.00 54.16 105 PHE A O 1
ATOM 846 N N . LYS A 1 106 ? -38.365 -9.537 32.766 1.00 41.69 106 LYS A N 1
ATOM 847 C CA . LYS A 1 106 ? -37.978 -9.169 34.132 1.00 41.69 106 LYS A CA 1
ATOM 848 C C . LYS A 1 106 ? -36.732 -9.976 34.507 1.00 41.69 106 LYS A C 1
ATOM 850 O O . LYS A 1 106 ? -36.785 -11.204 34.448 1.00 41.69 106 LYS A O 1
ATOM 855 N N . LEU A 1 107 ? -35.649 -9.271 34.843 1.00 42.16 107 LEU A N 1
ATOM 856 C CA . LEU A 1 107 ? -34.523 -9.802 35.619 1.00 42.16 107 LEU A CA 1
ATOM 857 C C . LEU A 1 107 ? -34.981 -10.157 37.040 1.00 42.16 107 LEU A C 1
ATOM 859 O O . LEU A 1 107 ? -35.876 -9.444 37.558 1.00 42.16 107 LEU A O 1
#

Foldseek 3Di:
DDDDDPDDDDPPCDDDPPVDDDDPPDPDDQAPLVVDDDDDPVVSSVVSNVVVVVVVVVVVVVVVVVVVCVVPPDDDDDPDDPVVVVVVVVVVCVVPPVPPPDPPPDD

Radius of gyration: 33.56 Å; chains: 1; bounding box: 94×35×73 Å

Organism: Chelydra serpentina (NCBI:txid8475)